Protein AF-A0AAD7NBD7-F1 (afdb_monomer_lite)

Foldseek 3Di:
DVQKAWDADPPPRAIKIKGKDFCVVCVCPVVVLVVCCDPPNVVPLLALAFHFPDKAQDPPDNRIIITIGHDWAQLDPPLCVDPVVVVLLVVSVVSNQVSCVVVVHHLVDPDSRFWIFDCCQVAVVAADRVHRVHHPVPPDDDDDDDDDPRPPRGSSTHGD

pLDDT: mean 76.45, std 19.21, range [30.12, 96.88]

Secondary structure (DSSP, 8-state):
-TTEEEEE-TTT--EEEEEEEETTT-TTHHHHHHHHTSTTGGG-TT--BPPP-EEEE-SS-TTEEEEEEE--EE--GGG--SHHHHHHHHHHHHHHHHHHHHTT-------GGGEEE-TTTT-TT-EETTEEEEEGGGGT-----------TT----EE-

Sequence (160 aa):
RDNIMNAVHISDGKNIMLKSISKWKHPFEVEMATFLCSPPLGDDPRNHFIPRLDVLQDPVDTDKEILVTPLLMDFDLPIVDTGGEGVACFHQIFEGIQFMHENFVAHRNCRRLNVVLDPSELYPYGTHPGNPSANLANDGLACSPGGSNPPSGTTLANFW

Radius of gyration: 16.56 Å; chains: 1; bounding box: 37×47×43 Å

Structure (mmCIF, N/CA/C/O backbone):
data_AF-A0AAD7NBD7-F1
#
_entry.id   AF-A0AAD7NBD7-F1
#
loop_
_atom_site.group_PDB
_atom_site.id
_atom_site.type_symbol
_atom_site.label_atom_id
_atom_site.label_alt_id
_atom_site.label_comp_id
_atom_site.label_asym_id
_atom_site.label_entity_id
_atom_site.label_seq_id
_atom_site.pdbx_PDB_ins_code
_atom_site.Cartn_x
_atom_site.Cartn_y
_atom_site.Cartn_z
_atom_site.occupancy
_atom_site.B_iso_or_equiv
_atom_site.auth_seq_id
_atom_site.auth_comp_id
_atom_site.auth_asym_id
_atom_site.auth_atom_id
_atom_site.pdbx_PDB_model_num
ATOM 1 N N . ARG A 1 1 ? 7.786 -10.162 10.956 1.00 58.44 1 ARG A N 1
ATOM 2 C CA . ARG A 1 1 ? 6.688 -9.314 10.430 1.00 58.44 1 ARG A CA 1
ATOM 3 C C . ARG A 1 1 ? 5.457 -9.722 11.210 1.00 58.44 1 ARG A C 1
ATOM 5 O O . ARG A 1 1 ? 4.611 -10.439 10.703 1.00 58.44 1 ARG A O 1
ATOM 12 N N . ASP A 1 2 ? 5.418 -9.349 12.483 1.00 65.56 2 ASP A N 1
ATOM 13 C CA . ASP A 1 2 ? 4.543 -10.029 13.453 1.00 65.56 2 ASP A CA 1
ATOM 14 C C . ASP A 1 2 ? 3.223 -9.261 13.628 1.00 65.56 2 ASP A C 1
ATOM 16 O O . ASP A 1 2 ? 2.414 -9.554 14.499 1.00 65.56 2 ASP A O 1
ATOM 20 N N . ASN A 1 3 ? 3.030 -8.245 12.787 1.00 84.31 3 ASN A N 1
ATOM 21 C CA . ASN A 1 3 ? 1.918 -7.312 12.767 1.00 84.31 3 ASN A CA 1
ATOM 22 C C . ASN A 1 3 ? 1.185 -7.315 11.416 1.00 84.31 3 ASN A C 1
ATOM 24 O O . ASN A 1 3 ? 0.470 -6.362 11.127 1.00 84.31 3 ASN A O 1
ATOM 28 N N . ILE A 1 4 ? 1.393 -8.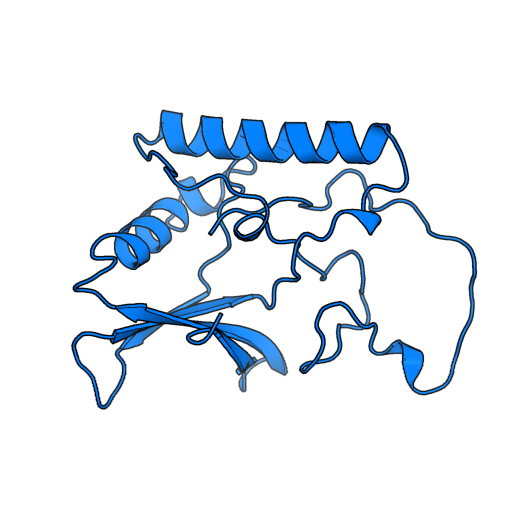336 10.579 1.00 86.31 4 ILE A N 1
ATOM 29 C CA . ILE A 1 4 ? 0.756 -8.469 9.264 1.00 86.31 4 ILE A CA 1
ATOM 30 C C . ILE A 1 4 ? -0.046 -9.770 9.228 1.00 86.31 4 ILE A C 1
ATOM 32 O O . ILE A 1 4 ? 0.443 -10.814 9.660 1.00 86.31 4 ILE A O 1
ATOM 36 N N . MET A 1 5 ? -1.270 -9.700 8.712 1.00 87.81 5 MET A N 1
ATOM 37 C CA . MET A 1 5 ? -2.180 -10.831 8.551 1.00 87.81 5 MET A CA 1
ATOM 38 C C . MET A 1 5 ? -2.888 -10.752 7.197 1.00 87.81 5 MET A C 1
ATOM 40 O O . MET A 1 5 ? -3.291 -9.674 6.770 1.00 87.81 5 MET A O 1
ATOM 44 N N . ASN A 1 6 ? -3.086 -11.897 6.545 1.00 87.00 6 ASN A N 1
ATOM 45 C CA . ASN A 1 6 ? -3.878 -11.985 5.318 1.00 87.00 6 ASN A CA 1
ATOM 46 C C . ASN A 1 6 ? -5.349 -12.242 5.663 1.00 87.00 6 ASN A C 1
ATOM 48 O O . ASN A 1 6 ? -5.649 -12.982 6.602 1.00 87.00 6 ASN A O 1
ATOM 52 N N . ALA A 1 7 ? -6.260 -11.654 4.896 1.00 89.19 7 ALA A N 1
ATOM 53 C CA . ALA A 1 7 ? -7.698 -11.833 5.058 1.00 89.19 7 ALA A CA 1
ATOM 54 C C . ALA A 1 7 ? -8.413 -11.824 3.699 1.00 89.19 7 ALA A C 1
ATOM 56 O O . ALA A 1 7 ? -7.818 -11.520 2.667 1.00 89.19 7 ALA A O 1
ATOM 57 N N . VAL A 1 8 ? -9.703 -12.156 3.708 1.00 88.94 8 VAL A N 1
ATOM 58 C CA . VAL A 1 8 ? -10.581 -12.067 2.536 1.00 88.94 8 VAL A CA 1
ATOM 59 C C . VAL A 1 8 ? -11.644 -11.018 2.817 1.00 88.94 8 VAL A C 1
ATOM 61 O O . VAL A 1 8 ? -12.329 -11.076 3.841 1.00 88.94 8 VAL A O 1
ATOM 64 N N . HIS A 1 9 ? -11.785 -10.056 1.914 1.00 88.94 9 HIS A N 1
ATOM 65 C CA . HIS A 1 9 ? -12.830 -9.053 1.999 1.00 88.94 9 HIS A CA 1
ATOM 66 C C . HIS A 1 9 ? -14.181 -9.684 1.642 1.00 88.94 9 HIS A C 1
ATOM 68 O O . HIS A 1 9 ? -14.382 -10.202 0.547 1.00 88.94 9 HIS A O 1
ATOM 74 N N . ILE A 1 10 ? -15.123 -9.673 2.587 1.00 89.88 10 ILE A N 1
ATOM 75 C CA . ILE A 1 10 ? -16.367 -10.455 2.485 1.00 89.88 10 ILE A CA 1
ATOM 76 C C . ILE A 1 10 ? -17.303 -10.007 1.357 1.00 89.88 10 ILE A C 1
ATOM 78 O O . ILE A 1 10 ? -18.126 -10.801 0.911 1.00 89.88 10 ILE A O 1
ATOM 82 N N . SER A 1 11 ? -17.224 -8.744 0.929 1.00 90.06 11 SER A N 1
ATOM 83 C CA . SER A 1 11 ? -18.186 -8.185 -0.026 1.00 90.06 11 SER A CA 1
ATOM 84 C C . SER A 1 11 ? -17.839 -8.503 -1.481 1.00 90.06 11 SER A C 1
ATOM 86 O O . SER A 1 11 ? -18.750 -8.700 -2.281 1.00 90.06 11 SER A O 1
ATOM 88 N N . ASP A 1 12 ? -16.549 -8.596 -1.817 1.00 88.38 12 ASP A N 1
ATOM 89 C CA . ASP A 1 12 ? -16.065 -8.874 -3.175 1.00 88.38 12 ASP A CA 1
ATOM 90 C C . ASP A 1 12 ? -15.184 -10.131 -3.280 1.00 88.38 12 ASP A C 1
ATOM 92 O O . ASP A 1 12 ? -14.777 -10.505 -4.378 1.00 88.38 12 ASP A O 1
ATOM 96 N N . GLY A 1 13 ? -14.906 -10.806 -2.161 1.00 85.06 13 GLY A N 1
ATOM 97 C CA . GLY A 1 13 ? -14.108 -12.029 -2.112 1.00 85.06 13 GLY A CA 1
ATOM 98 C C . GLY A 1 13 ? -12.617 -11.822 -2.388 1.00 85.06 13 GLY A C 1
ATOM 99 O O . GLY A 1 13 ? -11.904 -12.807 -2.572 1.00 85.06 13 GLY A O 1
ATOM 100 N N . LYS A 1 14 ? -12.124 -10.576 -2.437 1.00 84.19 14 LYS A N 1
ATOM 101 C CA . LYS A 1 14 ? -10.715 -10.299 -2.744 1.00 84.19 14 LYS A CA 1
ATOM 102 C C . LYS A 1 14 ? -9.811 -10.570 -1.547 1.00 84.19 14 LYS A C 1
ATOM 104 O O . LYS A 1 14 ? -10.152 -10.256 -0.406 1.00 84.19 14 LYS A O 1
ATOM 109 N N . ASN A 1 15 ? -8.620 -11.097 -1.822 1.00 85.75 15 ASN A N 1
ATOM 110 C CA . ASN A 1 15 ? -7.570 -11.203 -0.817 1.00 85.75 15 ASN A CA 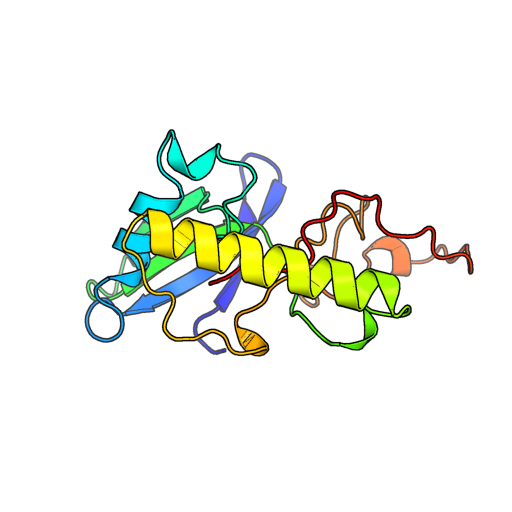1
ATOM 111 C C . ASN A 1 15 ? -7.033 -9.809 -0.470 1.00 85.75 15 ASN A C 1
ATOM 113 O O . ASN A 1 15 ? -6.696 -9.017 -1.352 1.00 85.75 15 ASN A O 1
ATOM 117 N N . ILE A 1 16 ? -6.918 -9.542 0.824 1.00 89.38 16 ILE A N 1
ATOM 118 C CA . ILE A 1 16 ? -6.420 -8.291 1.389 1.00 89.38 16 ILE A CA 1
ATOM 119 C C . ILE A 1 16 ? -5.364 -8.582 2.451 1.00 89.38 16 ILE A C 1
ATOM 121 O O . ILE A 1 16 ? -5.267 -9.690 2.988 1.00 89.38 16 ILE A O 1
ATOM 125 N N . MET A 1 17 ? -4.595 -7.557 2.780 1.00 89.06 17 MET A N 1
ATOM 126 C CA . MET A 1 17 ? -3.598 -7.586 3.835 1.00 89.06 17 MET A CA 1
ATOM 127 C C . MET A 1 17 ? -3.953 -6.566 4.917 1.00 89.06 17 MET A C 1
ATOM 129 O O . MET A 1 17 ? -4.262 -5.407 4.633 1.00 89.06 17 MET A O 1
ATOM 133 N N . LEU A 1 18 ? -3.892 -7.022 6.164 1.00 92.31 18 LEU A N 1
ATOM 134 C CA . LEU A 1 18 ? -4.144 -6.259 7.378 1.00 92.31 18 LEU A CA 1
ATOM 135 C C . LEU A 1 18 ? -2.813 -6.022 8.088 1.00 92.31 18 LEU A C 1
ATOM 137 O O . LEU A 1 18 ? -2.167 -6.976 8.528 1.00 92.31 18 LEU A O 1
ATOM 141 N N . LYS A 1 19 ? -2.406 -4.760 8.226 1.00 91.00 19 LYS A N 1
ATOM 142 C CA . LYS A 1 19 ? -1.198 -4.378 8.967 1.00 91.00 19 LYS A CA 1
ATOM 143 C C . LYS A 1 19 ? -1.575 -3.610 10.224 1.00 91.00 19 LYS A C 1
ATOM 145 O O . LYS A 1 19 ? -2.123 -2.518 10.142 1.00 91.00 19 LYS A O 1
ATOM 150 N N . SER A 1 20 ? -1.245 -4.163 11.385 1.00 94.06 20 SER A N 1
ATOM 151 C CA . SER A 1 20 ? -1.391 -3.481 12.670 1.00 94.06 20 SER A CA 1
ATOM 152 C C . SER A 1 20 ? -0.245 -2.485 12.880 1.00 94.06 20 SER A C 1
ATOM 154 O O . SER A 1 20 ? 0.934 -2.843 12.807 1.00 94.06 20 SER A O 1
ATOM 156 N N . ILE A 1 21 ? -0.592 -1.231 13.144 1.00 93.38 21 ILE A N 1
ATOM 157 C CA . ILE A 1 21 ? 0.306 -0.087 13.303 1.00 93.38 21 ILE A CA 1
ATOM 158 C C . ILE A 1 21 ? 0.104 0.477 14.707 1.00 93.38 21 ILE A C 1
ATOM 160 O O . ILE A 1 21 ? -1.021 0.748 15.109 1.00 93.38 21 ILE A O 1
ATOM 164 N N . SER A 1 22 ? 1.194 0.664 15.453 1.00 94.81 22 SER A N 1
ATOM 165 C CA . SER A 1 22 ? 1.170 1.365 16.745 1.00 94.81 22 SER A CA 1
ATOM 166 C C . SER A 1 22 ? 1.315 2.865 16.511 1.00 94.81 22 SER A C 1
ATOM 168 O O . SER A 1 22 ? 2.339 3.299 15.980 1.00 94.81 22 SER A O 1
ATOM 170 N N . LYS A 1 23 ? 0.331 3.651 16.950 1.00 94.00 23 LYS A N 1
ATOM 171 C CA . LYS A 1 23 ? 0.322 5.120 16.895 1.00 94.00 23 LYS A CA 1
ATOM 172 C C . LYS A 1 23 ? 1.483 5.709 17.679 1.00 94.00 23 LYS A C 1
ATOM 174 O O . LYS A 1 23 ? 2.106 6.661 17.230 1.00 94.00 23 LYS A O 1
ATOM 179 N N . TRP A 1 24 ? 1.833 5.123 18.821 1.00 94.38 24 TRP A N 1
ATOM 180 C CA . TRP A 1 24 ? 2.984 5.573 19.596 1.00 94.38 24 TRP A CA 1
ATOM 181 C C . TRP A 1 24 ? 4.314 5.400 18.849 1.00 94.38 24 TRP A C 1
ATOM 183 O O . TRP A 1 24 ? 5.155 6.299 18.853 1.00 94.38 24 TRP A O 1
ATOM 193 N N . LYS A 1 25 ? 4.532 4.243 18.208 1.00 91.88 25 LYS A N 1
ATOM 194 C CA . LYS A 1 25 ? 5.796 3.953 17.502 1.00 91.88 25 LYS A CA 1
ATOM 195 C C . LYS A 1 25 ? 5.864 4.587 16.112 1.00 91.88 25 LYS A C 1
ATOM 197 O O . LYS A 1 25 ? 6.947 4.981 15.680 1.00 91.88 25 LYS A O 1
ATOM 202 N N . HIS A 1 26 ? 4.729 4.663 15.425 1.00 90.12 26 HIS A N 1
ATOM 203 C CA . HIS A 1 26 ? 4.600 5.093 14.035 1.00 90.12 26 HIS A CA 1
ATOM 204 C C . HIS A 1 26 ? 3.470 6.129 13.880 1.00 90.12 26 HIS A C 1
ATOM 206 O O . HIS A 1 26 ? 2.516 5.898 13.137 1.00 90.12 26 HIS A O 1
ATOM 212 N N . PRO A 1 27 ? 3.572 7.294 14.549 1.00 91.00 27 PRO A N 1
ATOM 213 C CA . PRO A 1 27 ? 2.470 8.258 14.671 1.00 91.00 27 PRO A CA 1
ATOM 214 C C . PRO A 1 27 ? 1.975 8.842 13.348 1.00 91.00 27 PRO A C 1
ATOM 216 O O . PRO A 1 27 ? 0.854 9.329 13.286 1.00 91.00 27 PRO A O 1
ATOM 219 N N . PHE A 1 28 ? 2.794 8.789 12.297 1.00 90.56 28 PHE A N 1
ATOM 220 C CA . PHE A 1 28 ? 2.494 9.403 11.005 1.00 90.56 28 PHE A CA 1
ATOM 221 C C . PHE A 1 28 ? 2.207 8.384 9.898 1.00 90.56 28 PHE A C 1
ATOM 223 O O . PHE A 1 28 ? 1.934 8.785 8.777 1.00 90.56 28 PHE A O 1
ATOM 230 N N . GLU A 1 29 ? 2.290 7.075 10.157 1.00 89.25 29 GLU A N 1
ATOM 231 C CA . GLU A 1 29 ? 2.205 6.070 9.083 1.00 89.25 29 GLU A CA 1
ATOM 232 C C . GLU A 1 29 ? 0.807 6.030 8.447 1.00 89.25 29 GLU A C 1
ATOM 234 O O . GLU A 1 29 ? 0.675 6.113 7.227 1.00 89.25 29 GLU A O 1
ATOM 239 N N . VAL A 1 30 ? -0.246 6.013 9.270 1.00 91.56 30 VAL A N 1
ATOM 240 C CA . VAL A 1 30 ? -1.640 6.068 8.797 1.00 91.56 30 VAL A CA 1
ATOM 241 C C . VAL A 1 30 ? -1.963 7.420 8.157 1.00 91.56 30 VAL A C 1
ATOM 243 O O . VAL A 1 30 ? -2.627 7.466 7.121 1.00 91.56 30 VAL A O 1
ATOM 246 N N . GLU A 1 31 ? -1.476 8.524 8.727 1.00 92.44 31 GLU A N 1
ATOM 247 C CA . GLU A 1 31 ? -1.661 9.868 8.164 1.00 92.44 31 GLU A CA 1
ATOM 248 C C . GLU A 1 31 ? -0.992 9.999 6.788 1.00 92.44 31 GLU A C 1
ATOM 250 O O . GLU A 1 31 ? -1.599 10.507 5.848 1.00 92.44 31 GLU A O 1
ATOM 255 N N . MET A 1 32 ? 0.221 9.467 6.628 1.00 91.19 32 MET A N 1
ATOM 256 C CA . MET A 1 32 ? 0.941 9.497 5.355 1.00 91.19 32 MET A CA 1
ATOM 257 C C . MET A 1 32 ? 0.292 8.611 4.304 1.00 91.19 32 MET A C 1
ATOM 259 O O . MET A 1 32 ? 0.077 9.074 3.185 1.00 91.19 32 MET A O 1
ATOM 263 N N . ALA A 1 33 ? -0.115 7.393 4.672 1.00 91.38 33 ALA A N 1
ATOM 264 C CA . ALA A 1 33 ? -0.902 6.546 3.784 1.00 91.38 33 ALA A CA 1
ATOM 265 C C . ALA A 1 33 ? -2.210 7.237 3.370 1.00 91.38 33 ALA A C 1
ATOM 267 O O . ALA A 1 33 ? -2.640 7.141 2.222 1.00 91.38 33 ALA A O 1
ATOM 268 N N . THR A 1 34 ? -2.825 7.989 4.288 1.00 93.12 34 THR A N 1
ATOM 269 C CA . THR A 1 34 ? -4.024 8.778 4.000 1.00 93.12 34 THR A CA 1
ATOM 270 C C . THR A 1 34 ? -3.777 9.872 2.986 1.00 93.12 34 THR A C 1
ATOM 272 O O . THR A 1 34 ? -4.545 9.999 2.034 1.00 93.12 34 THR A O 1
ATOM 275 N N . PHE A 1 35 ? -2.720 10.643 3.199 1.00 94.50 35 PHE A N 1
ATOM 276 C CA . PHE A 1 35 ? -2.351 11.758 2.350 1.00 94.50 35 PHE A CA 1
ATOM 277 C C . PHE A 1 35 ? -1.981 11.290 0.938 1.00 94.50 35 PHE A C 1
ATOM 279 O O . PHE A 1 35 ? -2.583 11.745 -0.033 1.00 94.50 35 PHE A O 1
ATOM 286 N N . LEU A 1 36 ? -1.063 10.325 0.824 1.00 93.31 36 LEU A N 1
ATOM 287 C CA . LEU A 1 36 ? -0.572 9.832 -0.466 1.00 93.31 36 LEU A CA 1
ATOM 288 C C . LEU A 1 36 ? -1.649 9.091 -1.268 1.00 93.31 36 LEU A C 1
ATOM 290 O O . LEU A 1 36 ? -1.603 9.122 -2.490 1.00 93.31 36 LEU A O 1
ATOM 294 N N . CYS A 1 37 ? -2.639 8.474 -0.616 1.00 92.81 37 CYS A N 1
ATOM 295 C CA . CYS A 1 37 ? -3.756 7.813 -1.304 1.00 92.81 37 CYS A CA 1
ATOM 296 C C . CYS A 1 37 ? -4.968 8.731 -1.548 1.00 92.81 37 CYS A C 1
ATOM 298 O O . CYS A 1 37 ? -5.991 8.266 -2.047 1.00 92.81 37 CYS A O 1
ATOM 300 N N . SER A 1 38 ? -4.92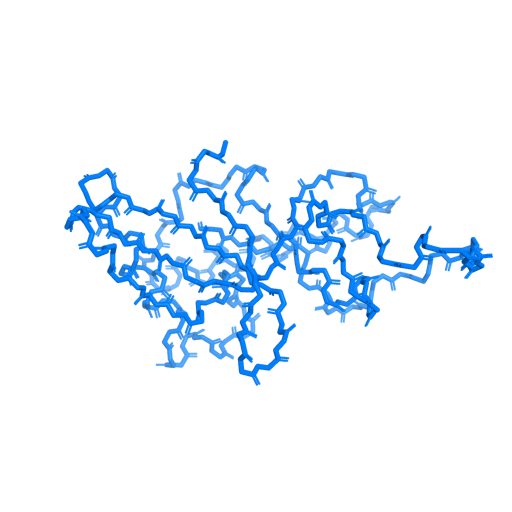2 10.005 -1.146 1.00 93.94 38 SER A N 1
ATOM 301 C CA . SER A 1 38 ? -6.042 10.931 -1.353 1.00 93.94 38 SER A CA 1
ATOM 302 C C . SER A 1 38 ? -6.004 11.548 -2.756 1.00 93.94 38 SER A C 1
ATOM 304 O O . SER A 1 38 ? -4.916 11.844 -3.248 1.00 93.94 38 SER A O 1
ATOM 306 N N . PRO A 1 39 ? -7.148 11.781 -3.425 1.00 92.81 39 PRO A N 1
ATOM 307 C CA . PRO A 1 39 ? -7.149 12.519 -4.683 1.00 92.81 39 PRO A CA 1
ATOM 308 C C . PRO A 1 39 ? -6.611 13.949 -4.497 1.00 92.81 39 PRO A C 1
ATOM 310 O O . PRO A 1 39 ? -6.954 14.601 -3.506 1.00 92.81 39 PRO A O 1
ATOM 313 N N . PRO A 1 40 ? -5.814 14.480 -5.443 1.00 94.50 40 PRO A N 1
ATOM 314 C CA . PRO A 1 40 ? -5.411 13.862 -6.714 1.00 94.50 40 PRO A CA 1
ATOM 315 C C . PRO A 1 40 ? -4.163 12.959 -6.631 1.00 94.50 40 PRO A C 1
ATOM 317 O O . PRO A 1 40 ? -3.796 12.359 -7.633 1.00 94.50 40 PRO A O 1
ATOM 320 N N . LEU A 1 41 ? -3.494 12.870 -5.476 1.00 94.12 41 LEU A N 1
ATOM 321 C CA . LEU A 1 41 ? -2.217 12.162 -5.309 1.00 94.12 41 LEU A CA 1
ATOM 322 C C . LEU A 1 41 ? -2.354 10.656 -5.559 1.00 94.12 41 LEU A C 1
ATOM 324 O O . LEU A 1 41 ? -1.493 10.056 -6.196 1.00 94.12 41 LEU A O 1
ATOM 328 N N . GLY A 1 42 ? -3.446 10.056 -5.082 1.00 90.44 42 GLY A N 1
ATOM 329 C CA . GLY A 1 42 ? -3.737 8.633 -5.275 1.00 90.44 42 GLY A CA 1
ATOM 330 C C . GLY A 1 42 ? -3.941 8.231 -6.740 1.00 90.44 42 GLY A C 1
ATOM 331 O O . GLY A 1 42 ? -3.753 7.066 -7.070 1.00 90.44 42 GLY A O 1
ATOM 332 N N . ASP A 1 43 ? -4.283 9.188 -7.606 1.00 91.50 43 ASP A N 1
ATOM 333 C CA . ASP A 1 43 ? -4.524 8.961 -9.035 1.00 91.50 43 ASP A CA 1
ATOM 334 C C . ASP A 1 43 ? -3.292 9.298 -9.905 1.00 91.50 43 ASP A C 1
ATOM 336 O O . ASP A 1 43 ? -3.326 9.107 -11.123 1.00 91.50 43 ASP A O 1
ATOM 340 N N . ASP A 1 44 ? -2.205 9.823 -9.319 1.00 92.88 44 ASP A N 1
ATOM 341 C CA . ASP A 1 44 ? -0.969 10.124 -10.052 1.00 92.88 44 ASP A CA 1
ATOM 342 C C . ASP A 1 44 ? -0.233 8.810 -10.375 1.00 92.88 44 ASP A C 1
ATOM 344 O O . ASP A 1 44 ? 0.147 8.087 -9.454 1.00 92.88 44 ASP A O 1
ATOM 348 N N . PRO A 1 45 ? 0.029 8.480 -11.653 1.00 90.56 45 PRO A N 1
ATOM 349 C CA . PRO A 1 45 ? 0.692 7.228 -12.024 1.00 90.56 45 PRO A CA 1
ATOM 350 C C . PRO A 1 45 ? 2.136 7.111 -11.510 1.00 90.56 45 PRO A C 1
ATOM 352 O O . PRO A 1 45 ? 2.693 6.018 -11.519 1.00 90.56 45 PRO A O 1
ATOM 355 N N . ARG A 1 46 ? 2.749 8.215 -11.059 1.00 91.25 46 ARG A N 1
ATOM 356 C CA . ARG A 1 46 ? 4.080 8.225 -10.426 1.00 91.25 46 ARG A CA 1
ATOM 357 C C . ARG A 1 46 ? 4.024 7.827 -8.949 1.00 91.25 46 ARG A C 1
ATOM 359 O O . ARG A 1 46 ? 5.064 7.673 -8.305 1.00 91.25 46 ARG A O 1
ATOM 366 N N . ASN A 1 47 ? 2.822 7.702 -8.389 1.00 90.88 47 ASN A N 1
ATOM 367 C CA . ASN A 1 47 ? 2.607 7.309 -7.011 1.00 90.88 47 ASN A CA 1
ATOM 368 C C . ASN A 1 47 ? 2.715 5.790 -6.850 1.00 90.88 47 ASN A C 1
ATOM 370 O O . ASN A 1 47 ? 1.725 5.066 -6.876 1.00 90.88 47 ASN A O 1
ATOM 374 N N . HIS A 1 48 ? 3.937 5.319 -6.616 1.00 88.44 48 HIS A N 1
ATOM 375 C CA . HIS A 1 48 ? 4.218 3.921 -6.262 1.00 88.44 48 HIS A CA 1
ATOM 376 C C . HIS A 1 48 ? 4.091 3.663 -4.749 1.00 88.44 48 HIS A C 1
ATOM 378 O O . HIS A 1 48 ? 4.798 2.831 -4.177 1.00 88.44 48 HIS A O 1
ATOM 384 N N . PHE A 1 49 ? 3.249 4.428 -4.048 1.00 88.38 49 PHE A N 1
ATOM 385 C CA . PHE A 1 49 ? 2.856 4.109 -2.679 1.00 88.38 49 PHE A CA 1
ATOM 386 C C . PHE A 1 49 ? 1.743 3.061 -2.712 1.00 88.38 49 PHE A C 1
ATOM 388 O O . PHE A 1 49 ? 0.860 3.103 -3.569 1.00 88.38 49 PHE A O 1
ATOM 395 N N . ILE A 1 50 ? 1.768 2.109 -1.781 1.00 86.38 50 ILE A N 1
ATOM 396 C CA . ILE A 1 50 ? 0.749 1.057 -1.763 1.00 86.38 50 ILE A CA 1
ATOM 397 C C . ILE A 1 50 ? -0.671 1.639 -1.634 1.00 86.38 50 ILE A C 1
ATOM 399 O O . ILE A 1 50 ? -0.908 2.527 -0.809 1.00 86.38 50 ILE A O 1
ATOM 403 N N . PRO A 1 51 ? -1.659 1.109 -2.374 1.00 87.19 51 PRO A N 1
ATOM 404 C CA . PRO A 1 51 ? -3.033 1.545 -2.210 1.00 87.19 51 PRO A CA 1
ATOM 405 C C . PRO A 1 51 ? -3.541 1.233 -0.804 1.00 87.19 51 PRO A C 1
ATOM 407 O O . PRO A 1 51 ? -3.465 0.099 -0.321 1.00 87.19 51 PRO A O 1
ATOM 410 N N . ARG A 1 52 ? -4.132 2.235 -0.164 1.00 91.88 52 ARG A N 1
ATOM 411 C CA . ARG A 1 52 ? -4.901 2.055 1.062 1.00 91.88 52 ARG A CA 1
ATOM 412 C C . ARG A 1 52 ? -6.374 1.863 0.719 1.00 91.88 52 ARG A C 1
ATOM 414 O O . ARG A 1 52 ? -6.995 2.763 0.159 1.00 91.88 52 ARG A O 1
ATOM 421 N N . LEU A 1 53 ? -6.932 0.731 1.141 1.00 92.19 53 LEU A N 1
ATOM 422 C CA . LEU A 1 53 ? -8.353 0.415 0.986 1.00 92.19 53 LEU A CA 1
ATOM 423 C C . LEU A 1 53 ? -9.186 0.953 2.152 1.00 92.19 53 LEU A C 1
ATOM 425 O O . LEU A 1 53 ? -10.249 1.518 1.926 1.00 92.19 53 LEU A O 1
ATOM 429 N N . ASP A 1 54 ? -8.701 0.787 3.386 1.00 93.62 54 ASP A N 1
ATOM 430 C CA . ASP A 1 54 ? -9.401 1.227 4.598 1.00 93.62 54 ASP A CA 1
ATOM 431 C C . ASP A 1 54 ? -8.435 1.376 5.789 1.00 93.62 54 ASP A C 1
ATOM 433 O O . ASP A 1 54 ? -7.289 0.912 5.746 1.00 93.62 54 ASP A O 1
ATOM 437 N N . VAL A 1 55 ? -8.897 2.017 6.863 1.00 95.38 55 VAL A N 1
ATOM 438 C CA . VAL A 1 55 ? -8.220 2.102 8.163 1.00 95.38 55 VAL A CA 1
ATOM 439 C C . VAL A 1 55 ? -9.223 1.759 9.252 1.00 95.38 55 VAL A C 1
ATOM 441 O O . VAL A 1 55 ? -10.201 2.472 9.464 1.00 95.38 55 VAL A O 1
ATOM 444 N N . LEU A 1 56 ? -8.947 0.686 9.985 1.00 95.62 56 LEU A N 1
ATOM 445 C CA . LEU A 1 56 ? -9.793 0.225 11.078 1.00 95.62 56 LEU A CA 1
ATOM 446 C C . LEU A 1 56 ? -9.121 0.527 12.416 1.00 95.62 56 LEU A C 1
ATOM 448 O O . LEU A 1 56 ? -7.935 0.266 12.602 1.00 95.62 56 LEU A O 1
ATOM 452 N N . GLN A 1 57 ? -9.883 1.031 13.379 1.00 96.88 57 GLN A N 1
ATOM 453 C CA . GLN A 1 57 ? -9.414 1.138 14.757 1.00 96.88 57 GLN A CA 1
ATOM 454 C C . GLN A 1 57 ? -9.450 -0.248 15.415 1.00 96.88 57 GLN A C 1
ATOM 456 O O . GLN A 1 57 ? -10.472 -0.933 15.335 1.00 96.88 57 GLN A O 1
ATOM 461 N N . ASP A 1 58 ? -8.368 -0.664 16.084 1.00 94.75 58 ASP A N 1
ATOM 462 C CA . ASP A 1 58 ? -8.391 -1.903 16.869 1.00 94.75 58 ASP A CA 1
ATOM 463 C C . ASP A 1 58 ? -9.442 -1.770 17.997 1.00 94.75 58 ASP A C 1
ATOM 465 O O . ASP A 1 58 ? -9.445 -0.758 18.711 1.00 94.75 58 ASP A O 1
ATOM 469 N N . PRO A 1 59 ? -10.367 -2.742 18.141 1.00 94.88 59 PRO A N 1
ATOM 470 C CA . PRO A 1 59 ? -11.482 -2.645 19.083 1.00 94.88 59 PRO A CA 1
ATOM 471 C C . PRO A 1 59 ? -11.069 -2.826 20.551 1.00 94.88 59 PRO A C 1
ATOM 473 O O . PRO A 1 59 ? -11.877 -2.559 21.440 1.00 94.88 59 PRO A O 1
ATOM 476 N N . VAL A 1 60 ? -9.850 -3.306 20.815 1.00 96.00 60 VAL A N 1
ATOM 477 C CA . VAL A 1 60 ? -9.324 -3.582 22.159 1.00 96.00 60 VAL A CA 1
ATOM 478 C C . VAL A 1 60 ? -8.192 -2.617 22.521 1.00 96.00 60 VAL A C 1
ATOM 480 O O . VAL A 1 60 ? -8.123 -2.167 23.664 1.00 96.00 60 VAL A O 1
ATOM 483 N N . ASP A 1 61 ? -7.316 -2.286 21.571 1.00 95.81 61 ASP A N 1
ATOM 484 C CA . ASP A 1 61 ? -6.120 -1.468 21.794 1.00 95.81 61 ASP A CA 1
ATOM 485 C C . ASP A 1 61 ? -6.200 -0.121 21.056 1.00 95.81 61 ASP A C 1
ATOM 487 O O . ASP A 1 61 ? -5.980 -0.026 19.851 1.00 95.81 61 ASP A O 1
ATOM 491 N N . THR A 1 62 ? -6.462 0.965 21.785 1.00 95.50 62 THR A N 1
ATOM 492 C CA . THR A 1 62 ? -6.596 2.307 21.191 1.00 95.50 62 THR A CA 1
ATOM 493 C C . THR A 1 62 ? -5.302 2.859 20.583 1.00 95.50 62 THR A C 1
ATOM 495 O O . THR A 1 62 ? -5.364 3.790 19.773 1.00 95.50 62 THR A O 1
ATOM 498 N N . ASP A 1 63 ? -4.137 2.311 20.962 1.00 95.88 63 ASP A N 1
ATOM 499 C CA . ASP A 1 63 ? -2.847 2.660 20.349 1.00 95.88 63 ASP A CA 1
ATOM 500 C C . ASP A 1 63 ? -2.679 2.016 18.969 1.00 95.88 63 ASP A C 1
ATOM 502 O O . ASP A 1 63 ? -1.775 2.397 18.232 1.00 95.88 63 ASP A O 1
ATOM 506 N N . LYS A 1 64 ? -3.530 1.058 18.586 1.00 95.94 64 LYS A N 1
ATOM 507 C CA . LYS A 1 64 ? -3.385 0.340 17.321 1.00 95.94 64 LYS A CA 1
ATOM 508 C C . LYS A 1 64 ? -4.427 0.725 16.291 1.00 95.94 64 LYS A C 1
ATOM 510 O O . LYS A 1 64 ? -5.622 0.771 16.565 1.00 95.94 64 LYS A O 1
ATOM 515 N N . GLU A 1 65 ? -3.956 0.929 15.075 1.00 96.56 65 GLU A N 1
ATOM 516 C CA . GLU A 1 65 ? -4.773 1.001 13.867 1.00 96.56 65 GLU A CA 1
ATOM 517 C C . GLU A 1 65 ? -4.401 -0.144 12.935 1.00 96.56 65 GLU A C 1
ATOM 519 O O . GLU A 1 65 ? -3.271 -0.630 12.936 1.00 96.56 65 GLU A O 1
ATOM 524 N N . ILE A 1 66 ? -5.366 -0.604 12.154 1.00 95.50 66 ILE A N 1
ATOM 525 C CA . ILE A 1 66 ? -5.205 -1.672 11.180 1.00 95.50 66 ILE A CA 1
ATOM 526 C C . ILE A 1 66 ? -5.359 -1.039 9.805 1.00 95.50 66 ILE A C 1
ATOM 528 O O . ILE A 1 66 ? -6.455 -0.649 9.404 1.00 95.50 66 ILE A O 1
ATOM 532 N N . LEU A 1 67 ? -4.246 -0.937 9.089 1.00 93.88 67 LEU A N 1
ATOM 533 C CA . LEU A 1 67 ? -4.222 -0.482 7.709 1.00 93.88 67 LEU A CA 1
ATOM 534 C C . LEU A 1 67 ? -4.608 -1.647 6.796 1.00 93.88 67 LEU A C 1
ATOM 536 O O . LEU A 1 67 ? -3.976 -2.708 6.836 1.00 93.88 67 LEU A O 1
ATOM 540 N N . VAL A 1 68 ? -5.652 -1.447 5.993 1.00 93.62 68 VAL A N 1
ATOM 541 C CA . VAL A 1 68 ? -6.159 -2.432 5.036 1.00 93.62 68 VAL A CA 1
ATOM 542 C C . VAL A 1 68 ? -5.645 -2.081 3.648 1.00 93.62 68 VAL A C 1
ATOM 544 O O . VAL A 1 68 ? -5.844 -0.972 3.153 1.00 93.62 68 VAL A O 1
ATOM 547 N N . THR A 1 69 ? -4.983 -3.040 3.014 1.00 90.25 69 THR A N 1
ATOM 548 C CA . THR A 1 69 ? -4.316 -2.882 1.713 1.00 90.25 69 THR A CA 1
ATOM 549 C C . THR A 1 69 ? -4.630 -4.088 0.823 1.00 90.25 69 THR A C 1
ATOM 551 O O . THR A 1 69 ? -5.076 -5.120 1.344 1.00 90.25 69 THR A O 1
ATOM 554 N N . PRO A 1 70 ? -4.426 -4.008 -0.504 1.00 87.81 70 PRO A N 1
ATOM 555 C CA . PRO A 1 70 ? -4.435 -5.194 -1.356 1.00 87.81 70 PRO A CA 1
ATOM 556 C C . PRO A 1 70 ? -3.452 -6.256 -0.842 1.00 87.81 70 PRO A C 1
ATOM 558 O O . PRO A 1 70 ? -2.506 -5.940 -0.120 1.00 87.81 70 PRO A O 1
ATOM 561 N N . LEU A 1 71 ? -3.656 -7.526 -1.195 1.00 83.31 71 LEU A N 1
ATOM 562 C CA . LEU A 1 71 ? -2.661 -8.553 -0.891 1.00 83.31 71 LEU A CA 1
ATOM 563 C C . LEU A 1 71 ? -1.404 -8.310 -1.738 1.00 83.31 71 LEU A C 1
ATOM 565 O O . LEU A 1 71 ? -1.445 -8.446 -2.957 1.00 83.31 71 LEU A O 1
ATOM 569 N N . LEU A 1 72 ? -0.290 -7.984 -1.086 1.00 77.44 72 LEU A N 1
ATOM 570 C CA . LEU A 1 72 ? 0.987 -7.714 -1.745 1.00 77.44 72 LEU A CA 1
ATOM 571 C C . LEU A 1 72 ? 1.975 -8.847 -1.471 1.00 77.44 72 LEU A C 1
ATOM 573 O O . LEU A 1 72 ? 1.951 -9.473 -0.408 1.00 77.44 72 LEU A O 1
ATOM 577 N N . MET A 1 73 ? 2.850 -9.108 -2.437 1.00 73.25 73 MET A N 1
ATOM 578 C CA . MET A 1 73 ? 3.927 -10.080 -2.304 1.00 73.25 73 MET A CA 1
ATOM 579 C C . MET A 1 73 ? 5.211 -9.413 -1.837 1.00 73.25 73 MET A C 1
ATOM 581 O O . MET A 1 73 ? 5.487 -8.248 -2.133 1.00 73.25 73 MET A O 1
ATOM 585 N N . ASP A 1 74 ? 6.030 -10.195 -1.145 1.00 70.81 74 ASP A N 1
ATOM 586 C CA . ASP A 1 74 ? 7.392 -9.793 -0.849 1.00 70.81 74 ASP A CA 1
ATOM 587 C C . ASP A 1 74 ? 8.191 -9.603 -2.131 1.00 70.81 74 ASP A C 1
ATOM 589 O O . ASP A 1 74 ? 8.194 -10.461 -3.016 1.00 70.81 74 ASP A O 1
ATOM 593 N N . PHE A 1 75 ? 8.919 -8.488 -2.199 1.00 66.31 75 PHE A N 1
ATOM 594 C CA . PHE A 1 75 ? 9.928 -8.292 -3.224 1.00 66.31 75 PHE A CA 1
ATOM 595 C C . PHE A 1 75 ? 11.159 -9.148 -2.898 1.00 66.31 75 PHE A C 1
ATOM 597 O O . PHE A 1 75 ? 12.127 -8.714 -2.253 1.00 66.31 75 PHE A O 1
ATOM 604 N N . ASP A 1 76 ? 11.109 -10.403 -3.330 1.00 62.06 76 ASP A N 1
ATOM 605 C CA . ASP A 1 76 ? 12.294 -11.233 -3.427 1.00 62.06 76 ASP A CA 1
ATOM 606 C C . ASP A 1 76 ? 12.922 -11.091 -4.815 1.00 62.06 76 ASP A C 1
ATOM 608 O O . ASP A 1 76 ? 12.263 -10.981 -5.847 1.00 62.06 76 ASP A O 1
ATOM 612 N N . LEU A 1 77 ? 14.253 -11.116 -4.825 1.00 50.06 77 LEU A N 1
ATOM 613 C CA . LEU A 1 77 ? 15.071 -10.864 -6.006 1.00 50.06 77 LEU A CA 1
ATOM 614 C C . LEU A 1 77 ? 15.004 -11.912 -7.143 1.00 50.06 77 LEU A C 1
ATOM 616 O O . LEU A 1 77 ? 15.548 -11.580 -8.192 1.00 50.06 77 LEU A O 1
ATOM 620 N N . PRO A 1 78 ? 14.379 -13.114 -7.061 1.00 51.12 78 PRO A N 1
ATOM 621 C CA . PRO A 1 78 ? 14.331 -13.988 -8.233 1.00 51.12 78 PRO A CA 1
ATOM 622 C C . PRO A 1 78 ? 13.277 -13.570 -9.279 1.00 51.12 78 PRO A C 1
ATOM 624 O O . PRO A 1 78 ? 13.093 -14.299 -10.243 1.00 51.12 78 PRO A O 1
ATOM 627 N N . ILE A 1 79 ? 12.590 -12.427 -9.114 1.00 54.69 79 ILE A N 1
ATOM 628 C CA . ILE A 1 79 ? 11.591 -11.916 -10.080 1.00 54.69 79 ILE A CA 1
ATOM 629 C C . ILE A 1 79 ? 12.237 -11.055 -11.186 1.00 54.69 79 ILE A C 1
ATOM 631 O O . ILE A 1 79 ? 11.633 -10.837 -12.229 1.00 54.69 79 ILE A O 1
ATOM 635 N N . VAL A 1 80 ? 13.478 -10.592 -10.995 1.00 57.38 80 VAL A N 1
ATOM 636 C CA . VAL A 1 80 ? 14.259 -9.907 -12.040 1.00 57.38 80 VAL A CA 1
ATOM 637 C C . VAL A 1 80 ? 15.131 -10.927 -12.777 1.00 57.38 80 VAL A C 1
ATOM 639 O O . VAL A 1 80 ? 16.325 -11.053 -12.512 1.00 57.38 80 VAL A O 1
ATOM 642 N N . ASP A 1 81 ? 14.522 -11.697 -13.676 1.00 62.94 81 ASP A N 1
ATOM 643 C CA . ASP A 1 81 ? 15.216 -12.731 -14.461 1.00 62.94 81 ASP A CA 1
ATOM 644 C C . ASP A 1 81 ? 16.132 -12.095 -15.530 1.00 62.94 81 ASP A C 1
ATOM 646 O O . ASP A 1 81 ? 17.131 -12.666 -15.974 1.00 62.94 81 ASP A O 1
ATOM 650 N N . THR A 1 82 ? 15.843 -10.842 -15.900 1.00 71.06 82 THR A N 1
ATOM 651 C CA . THR A 1 82 ? 16.587 -10.062 -16.888 1.00 71.06 82 THR A CA 1
ATOM 652 C C . THR A 1 82 ? 17.107 -8.729 -16.341 1.00 71.06 82 THR A C 1
ATOM 654 O O . THR A 1 82 ? 16.522 -8.080 -15.472 1.00 71.06 82 THR A O 1
ATOM 657 N N . GLY A 1 83 ? 18.203 -8.238 -16.933 1.00 76.00 83 GLY A N 1
ATOM 658 C CA . GLY A 1 83 ? 18.712 -6.893 -16.635 1.00 76.00 83 GLY A CA 1
ATOM 659 C C . GLY A 1 83 ? 17.710 -5.776 -16.962 1.00 76.00 83 GLY A C 1
ATOM 660 O O . GLY A 1 83 ? 17.725 -4.737 -16.307 1.00 76.00 83 GLY A O 1
ATOM 661 N N . GLY A 1 84 ? 16.816 -5.994 -17.936 1.00 77.50 84 GLY A N 1
ATOM 662 C CA . GLY A 1 84 ? 15.759 -5.045 -18.293 1.00 77.50 84 GLY A CA 1
ATOM 663 C C . GLY A 1 84 ? 14.720 -4.875 -17.184 1.00 77.50 84 GLY A C 1
ATOM 664 O O . GLY A 1 84 ? 14.372 -3.746 -16.846 1.00 77.50 84 GLY A O 1
ATOM 665 N N . GLU A 1 85 ? 14.292 -5.974 -16.560 1.00 73.69 85 GLU A N 1
ATOM 666 C CA . GLU A 1 85 ? 13.377 -5.947 -15.409 1.00 73.69 85 GLU A CA 1
ATOM 667 C C . GLU A 1 85 ? 14.021 -5.274 -14.196 1.00 73.69 85 GLU A C 1
ATOM 669 O O . GLU A 1 85 ? 13.373 -4.490 -13.505 1.00 73.69 85 GLU A O 1
ATOM 674 N N . GLY A 1 86 ?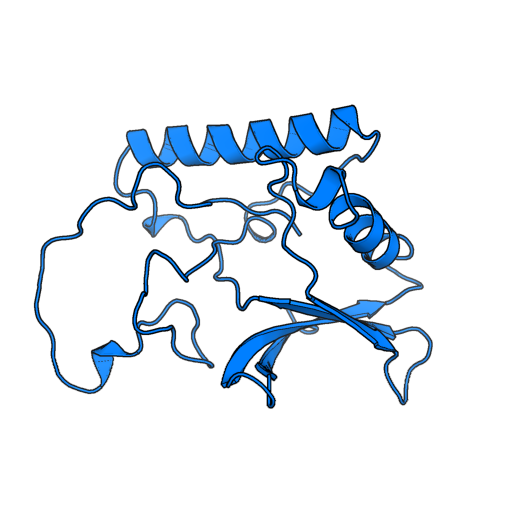 15.321 -5.500 -13.981 1.00 76.31 86 GLY A N 1
ATOM 675 C CA . GLY A 1 86 ? 16.085 -4.784 -12.960 1.00 76.31 86 GLY A CA 1
ATOM 676 C C . GLY A 1 86 ? 16.050 -3.267 -13.168 1.00 76.31 86 GLY A C 1
ATOM 677 O O . GLY A 1 86 ? 15.737 -2.523 -12.241 1.00 76.31 86 GLY A O 1
ATOM 678 N N . VAL A 1 87 ? 16.317 -2.798 -14.392 1.00 82.81 87 VAL A N 1
ATOM 679 C CA . VAL A 1 87 ? 16.259 -1.364 -14.730 1.00 82.81 87 VAL A CA 1
ATOM 680 C C . VAL A 1 87 ? 14.844 -0.803 -14.565 1.00 82.81 87 VAL A C 1
ATOM 682 O O . VAL A 1 87 ? 14.694 0.279 -13.999 1.00 82.81 87 VAL A O 1
ATOM 685 N N . ALA A 1 88 ? 13.812 -1.529 -15.003 1.00 81.06 88 ALA A N 1
ATOM 686 C CA . ALA A 1 88 ? 12.418 -1.118 -14.838 1.00 81.06 88 ALA A CA 1
ATOM 687 C C . ALA A 1 88 ? 12.016 -1.010 -13.356 1.00 81.06 88 ALA A C 1
ATOM 689 O O . ALA A 1 88 ? 11.380 -0.035 -12.962 1.00 81.06 88 ALA A O 1
ATOM 690 N N . CYS A 1 89 ? 12.452 -1.953 -12.518 1.00 78.25 89 CYS A N 1
ATOM 691 C CA . CYS A 1 89 ? 12.238 -1.909 -11.073 1.00 78.25 89 CYS A CA 1
ATOM 692 C C . CYS A 1 89 ? 12.900 -0.676 -10.434 1.00 78.25 89 CYS A C 1
ATOM 694 O O . CYS A 1 89 ? 12.244 0.076 -9.713 1.00 78.25 89 CYS A O 1
ATOM 696 N N . PHE A 1 90 ? 14.173 -0.400 -10.748 1.00 83.62 90 PHE A N 1
ATOM 697 C CA . PHE A 1 90 ? 14.846 0.803 -10.242 1.00 83.62 90 PHE A CA 1
ATOM 698 C C . PHE A 1 90 ? 14.185 2.096 -10.719 1.00 83.62 90 PHE A C 1
ATOM 700 O O . PHE A 1 90 ? 14.121 3.053 -9.951 1.00 83.62 90 PHE A O 1
ATOM 707 N N . HIS A 1 91 ? 13.673 2.126 -11.952 1.00 86.56 91 HIS A N 1
ATOM 708 C CA . HIS A 1 91 ? 12.912 3.267 -12.451 1.00 86.56 91 HIS A CA 1
ATOM 709 C C . HIS A 1 91 ? 11.702 3.540 -11.551 1.00 86.56 91 HIS A C 1
ATOM 711 O O . HIS A 1 91 ? 11.598 4.642 -11.022 1.00 86.56 91 HIS A O 1
ATOM 717 N N . GLN A 1 92 ? 10.850 2.541 -11.304 1.00 85.38 92 GLN A N 1
ATOM 718 C CA . GLN A 1 92 ? 9.656 2.701 -10.461 1.00 85.38 92 GLN A CA 1
ATOM 719 C C . GLN A 1 92 ? 10.009 3.124 -9.026 1.00 85.38 92 GLN A C 1
ATOM 721 O O . GLN A 1 92 ? 9.407 4.046 -8.479 1.00 85.38 92 GLN A O 1
ATOM 726 N N . ILE A 1 93 ? 11.060 2.531 -8.443 1.00 85.38 93 ILE A N 1
ATOM 727 C CA . ILE A 1 93 ? 11.594 2.922 -7.126 1.00 85.38 93 ILE A CA 1
ATOM 728 C C . ILE A 1 93 ? 11.951 4.413 -7.103 1.00 85.38 93 ILE A C 1
ATOM 730 O O . ILE A 1 93 ? 11.565 5.131 -6.178 1.00 85.38 93 ILE A O 1
ATOM 734 N N . PHE A 1 94 ? 12.711 4.892 -8.090 1.00 90.31 94 PHE A N 1
ATOM 735 C CA . PHE A 1 94 ? 13.145 6.288 -8.123 1.00 90.31 94 PHE A CA 1
ATOM 736 C C . PHE A 1 94 ? 12.008 7.250 -8.450 1.00 90.31 94 PHE A C 1
ATOM 738 O O . PHE A 1 94 ? 11.951 8.319 -7.846 1.00 90.31 94 PHE A O 1
ATOM 745 N N . GLU A 1 95 ? 11.091 6.865 -9.334 1.00 93.44 95 GLU A N 1
ATOM 746 C CA . GLU A 1 95 ? 9.900 7.647 -9.661 1.00 93.44 95 GLU A CA 1
ATOM 747 C C . GLU A 1 95 ? 9.000 7.827 -8.430 1.00 93.44 95 GLU A C 1
ATOM 749 O O . GLU A 1 95 ? 8.634 8.955 -8.106 1.00 93.44 95 GLU A O 1
ATOM 754 N N . GLY A 1 96 ? 8.744 6.759 -7.666 1.00 90.50 96 GLY A N 1
ATOM 755 C CA . GLY A 1 96 ? 7.936 6.825 -6.444 1.00 90.50 96 GLY A CA 1
ATOM 756 C C . GLY A 1 96 ? 8.584 7.668 -5.346 1.00 90.50 96 GLY A C 1
ATOM 757 O O . GLY A 1 96 ? 7.920 8.460 -4.677 1.00 90.50 96 GLY A O 1
ATOM 758 N N . ILE A 1 97 ? 9.907 7.559 -5.183 1.00 91.69 97 ILE A N 1
ATOM 759 C CA . ILE A 1 97 ? 10.663 8.411 -4.253 1.00 91.69 97 ILE A CA 1
ATOM 760 C C . ILE A 1 97 ? 10.614 9.877 -4.691 1.00 91.69 97 ILE A C 1
ATOM 762 O O . ILE A 1 97 ? 10.407 10.755 -3.853 1.00 91.69 97 ILE A O 1
ATOM 766 N N . GLN A 1 98 ? 10.792 10.154 -5.984 1.00 94.81 98 GLN A N 1
ATOM 767 C CA . GLN A 1 98 ? 10.685 11.507 -6.518 1.00 94.81 98 GLN A CA 1
ATOM 768 C C . GLN A 1 98 ? 9.287 12.082 -6.272 1.00 94.81 98 GLN A C 1
ATOM 770 O O . GLN A 1 98 ? 9.184 13.194 -5.760 1.00 94.81 98 GLN A O 1
ATOM 775 N N . PHE A 1 99 ? 8.232 11.320 -6.563 1.00 94.94 99 PHE A N 1
ATOM 776 C CA . PHE A 1 99 ? 6.850 11.714 -6.302 1.00 94.94 99 PHE A CA 1
ATOM 777 C C . PHE A 1 99 ? 6.618 12.060 -4.824 1.00 94.94 99 PHE A C 1
ATOM 779 O O . PHE A 1 99 ? 6.069 13.118 -4.511 1.00 94.94 99 PHE A O 1
ATOM 786 N N . MET A 1 100 ? 7.082 11.214 -3.897 1.00 93.06 100 MET A N 1
ATOM 787 C CA . MET A 1 100 ? 6.980 11.499 -2.463 1.00 93.06 100 MET A CA 1
ATOM 788 C C . MET A 1 100 ? 7.718 12.793 -2.094 1.00 93.06 100 MET A C 1
ATOM 790 O O . MET A 1 100 ? 7.167 13.635 -1.384 1.00 93.06 100 MET A O 1
ATOM 794 N N . HIS A 1 101 ? 8.929 13.002 -2.622 1.00 94.81 101 HIS A N 1
ATOM 795 C CA . HIS A 1 101 ? 9.711 14.212 -2.364 1.00 94.81 101 HIS A CA 1
ATOM 796 C C . HIS A 1 101 ? 9.063 15.484 -2.932 1.00 94.81 101 HIS A C 1
ATOM 798 O O . HIS A 1 101 ? 9.101 16.522 -2.270 1.00 94.81 101 HIS A O 1
ATOM 804 N N . GLU A 1 102 ? 8.441 15.416 -4.112 1.00 96.06 102 GLU A N 1
ATOM 805 C CA . GLU A 1 102 ? 7.663 16.520 -4.697 1.00 96.06 102 GLU A CA 1
ATOM 806 C C . GLU A 1 102 ? 6.465 16.906 -3.815 1.00 96.06 102 GLU A C 1
ATOM 808 O O . GLU A 1 102 ? 6.088 18.075 -3.759 1.00 96.06 102 GLU A O 1
ATOM 813 N N . ASN A 1 103 ? 5.923 15.945 -3.062 1.00 94.31 103 ASN A N 1
ATOM 814 C CA . ASN A 1 103 ? 4.837 16.141 -2.102 1.00 94.31 103 ASN A CA 1
ATOM 815 C C . ASN A 1 103 ? 5.329 16.323 -0.651 1.00 94.31 103 ASN A C 1
ATOM 817 O O . ASN A 1 103 ? 4.551 16.178 0.290 1.00 94.31 103 ASN A O 1
ATOM 821 N N . PHE A 1 104 ? 6.611 16.661 -0.457 1.00 93.50 104 PHE A N 1
ATOM 822 C CA . PHE A 1 104 ? 7.242 16.920 0.847 1.00 93.50 104 PHE A CA 1
ATOM 823 C C . PHE A 1 104 ? 7.210 15.741 1.835 1.00 93.50 104 PHE A C 1
ATOM 825 O O . PHE A 1 104 ? 7.347 15.929 3.046 1.00 93.50 104 PHE A O 1
ATOM 832 N N . VAL A 1 105 ? 7.096 14.514 1.326 1.00 91.12 105 VAL A N 1
ATOM 833 C CA . VAL A 1 105 ? 7.152 13.279 2.111 1.00 91.12 105 VAL A CA 1
ATOM 834 C C . VAL A 1 105 ? 8.506 12.611 1.910 1.00 91.12 105 VAL A C 1
ATOM 836 O O . VAL A 1 105 ? 8.908 12.300 0.795 1.00 91.12 105 VAL A O 1
ATOM 839 N N . ALA A 1 106 ? 9.221 12.347 3.002 1.00 89.38 106 ALA A N 1
ATOM 840 C CA . ALA A 1 106 ? 10.426 11.525 2.971 1.00 89.38 106 ALA A CA 1
ATOM 841 C C . ALA A 1 106 ? 10.088 10.099 3.428 1.00 89.38 106 ALA A C 1
ATOM 843 O O . ALA A 1 106 ? 9.712 9.901 4.582 1.00 89.38 106 ALA A O 1
ATOM 844 N N . HIS A 1 107 ? 10.301 9.101 2.565 1.00 85.00 107 HIS A N 1
ATOM 845 C CA . HIS A 1 107 ? 10.012 7.693 2.878 1.00 85.00 107 HIS A CA 1
ATOM 846 C C . HIS A 1 107 ? 10.844 7.156 4.062 1.00 85.00 107 HIS A C 1
ATOM 848 O O . HIS A 1 107 ? 10.375 6.366 4.874 1.00 85.00 107 HIS A O 1
ATOM 854 N N . ARG A 1 108 ? 12.108 7.600 4.192 1.00 81.69 108 ARG A N 1
ATOM 855 C CA . ARG A 1 108 ? 13.040 7.312 5.313 1.00 81.69 108 ARG A CA 1
ATOM 856 C C . ARG A 1 108 ? 13.376 5.838 5.584 1.00 81.69 108 ARG A C 1
ATOM 858 O O . ARG A 1 108 ? 14.254 5.572 6.404 1.00 81.69 108 ARG A O 1
ATOM 865 N N . ASN A 1 109 ? 12.749 4.886 4.896 1.00 78.88 109 ASN A N 1
ATOM 866 C CA . ASN A 1 109 ? 12.975 3.459 5.108 1.00 78.88 109 ASN A CA 1
ATOM 867 C C . ASN A 1 109 ? 13.013 2.661 3.793 1.00 78.88 109 ASN A C 1
ATOM 869 O O . ASN A 1 109 ? 12.413 1.594 3.705 1.00 78.88 109 ASN A O 1
ATOM 873 N N . CYS A 1 110 ? 13.712 3.158 2.762 1.00 75.69 110 CYS A N 1
ATOM 874 C CA . CYS A 1 110 ? 13.857 2.492 1.455 1.00 75.69 110 CYS A CA 1
ATOM 875 C C . CYS A 1 110 ? 14.751 1.241 1.557 1.00 75.69 110 CYS A C 1
ATOM 877 O O . CYS A 1 110 ? 15.894 1.224 1.106 1.00 75.69 110 CYS A O 1
ATOM 879 N N . ARG A 1 111 ? 14.258 0.203 2.231 1.00 74.94 111 ARG A N 1
ATOM 880 C CA . ARG A 1 111 ? 14.913 -1.097 2.387 1.00 74.94 111 ARG A CA 1
ATOM 881 C C . ARG A 1 111 ? 14.203 -2.105 1.500 1.00 74.94 111 ARG A C 1
ATOM 883 O O . ARG A 1 111 ? 12.992 -2.025 1.345 1.00 74.94 111 ARG A O 1
ATOM 890 N N . ARG A 1 112 ? 14.938 -3.115 1.025 1.00 68.00 112 ARG A N 1
ATOM 891 C CA . ARG A 1 112 ? 14.399 -4.207 0.193 1.00 68.00 112 ARG A CA 1
ATOM 892 C C . ARG A 1 112 ? 13.098 -4.811 0.740 1.00 68.00 112 ARG A C 1
ATOM 894 O O . ARG A 1 112 ? 12.203 -5.106 -0.027 1.00 68.00 112 ARG A O 1
ATOM 901 N N . LEU A 1 113 ? 12.982 -4.951 2.062 1.00 67.88 113 LEU A N 1
ATOM 902 C CA . LEU A 1 113 ? 11.813 -5.548 2.729 1.00 67.88 113 LEU A CA 1
ATOM 903 C C . LEU A 1 113 ? 10.546 -4.674 2.721 1.00 67.88 113 LEU A C 1
ATOM 905 O O . LEU A 1 113 ? 9.483 -5.165 3.100 1.00 67.88 113 LEU A O 1
ATOM 909 N N . ASN A 1 114 ? 10.680 -3.399 2.348 1.00 75.00 114 ASN A N 1
ATOM 910 C CA . ASN A 1 114 ? 9.583 -2.438 2.222 1.00 75.00 114 ASN A CA 1
ATOM 911 C C . ASN A 1 114 ? 9.243 -2.142 0.762 1.00 75.00 114 ASN A C 1
ATOM 913 O O . ASN A 1 114 ? 8.383 -1.307 0.509 1.00 75.00 114 ASN A O 1
ATOM 917 N N . VAL A 1 115 ? 9.935 -2.801 -0.168 1.00 76.19 115 VAL A N 1
ATOM 918 C CA . VAL A 1 115 ? 9.494 -2.900 -1.549 1.00 76.19 115 VAL A CA 1
ATOM 919 C C . VAL A 1 115 ? 8.586 -4.118 -1.618 1.00 76.19 115 VAL A C 1
ATOM 921 O O . VAL A 1 115 ? 8.939 -5.194 -1.126 1.00 76.19 115 VAL A O 1
ATOM 924 N N . VAL A 1 116 ? 7.399 -3.933 -2.169 1.00 76.25 116 VAL A N 1
ATOM 925 C CA . VAL A 1 116 ? 6.396 -4.982 -2.327 1.00 76.25 116 VAL A CA 1
ATOM 926 C C . VAL A 1 116 ? 5.867 -4.984 -3.749 1.00 76.25 116 VAL A C 1
ATOM 928 O O . VAL A 1 116 ? 5.917 -3.978 -4.452 1.00 76.25 116 VAL A O 1
ATOM 931 N N . LEU A 1 117 ? 5.380 -6.140 -4.167 1.00 76.00 117 LEU A N 1
ATOM 932 C CA . LEU A 1 117 ? 4.962 -6.413 -5.531 1.00 76.00 117 LEU A CA 1
ATOM 933 C C . LEU A 1 117 ? 3.459 -6.669 -5.563 1.00 76.00 117 LEU A C 1
ATOM 935 O O . LEU A 1 117 ? 2.947 -7.419 -4.728 1.00 76.00 117 LEU A O 1
ATOM 939 N N . ASP A 1 118 ? 2.762 -6.078 -6.531 1.00 74.31 118 ASP A N 1
ATOM 940 C CA . ASP A 1 118 ? 1.368 -6.425 -6.796 1.00 74.31 118 ASP A CA 1
ATOM 941 C C . ASP A 1 118 ? 1.310 -7.738 -7.605 1.00 74.31 118 ASP A C 1
ATOM 943 O O . ASP A 1 118 ? 1.786 -7.785 -8.744 1.00 74.31 118 ASP A O 1
ATOM 947 N N . PRO A 1 119 ? 0.762 -8.835 -7.044 1.00 68.50 119 PRO A N 1
ATOM 948 C CA . PRO A 1 119 ? 0.656 -10.104 -7.754 1.00 68.50 119 PRO A CA 1
ATOM 949 C C . PRO A 1 119 ? -0.376 -10.113 -8.878 1.00 68.50 119 PRO A C 1
ATOM 951 O O . PRO A 1 119 ? -0.380 -11.069 -9.650 1.00 68.50 119 PRO A O 1
ATOM 954 N N . SER A 1 120 ? -1.276 -9.130 -8.948 1.00 66.00 120 SER A N 1
ATOM 955 C CA . SER A 1 120 ? -2.503 -9.219 -9.749 1.00 66.00 120 SER A CA 1
ATOM 956 C C . SER A 1 120 ? -2.235 -9.460 -11.236 1.00 66.00 120 SER A C 1
ATOM 958 O O . SER A 1 120 ? -2.984 -10.188 -11.887 1.00 66.00 120 SER A O 1
ATOM 960 N N . GLU A 1 121 ? -1.143 -8.907 -11.769 1.00 64.88 121 GLU A N 1
ATOM 961 C CA . GLU A 1 121 ? -0.746 -9.114 -13.168 1.00 64.88 121 GLU A CA 1
ATOM 962 C C . GLU A 1 121 ? 0.083 -10.386 -13.386 1.00 64.88 121 GLU A C 1
ATOM 964 O O . GLU A 1 121 ? 0.008 -11.001 -14.448 1.00 64.88 121 GLU A O 1
ATOM 969 N N . LEU A 1 122 ? 0.859 -10.804 -12.382 1.00 64.38 122 LEU A N 1
ATOM 970 C CA . LEU A 1 122 ? 1.713 -11.995 -12.458 1.00 64.38 122 LEU A CA 1
ATOM 971 C C . LEU A 1 122 ? 0.918 -13.290 -12.269 1.00 64.38 122 LEU A C 1
ATOM 973 O O . LEU A 1 122 ? 1.233 -14.319 -12.867 1.00 64.38 122 LEU A O 1
ATOM 977 N N . TYR A 1 123 ? -0.126 -13.236 -11.447 1.00 66.00 123 TYR A N 1
ATOM 978 C CA . TYR A 1 123 ? -0.978 -14.363 -11.097 1.00 66.00 123 TYR A CA 1
ATOM 979 C C . TYR A 1 123 ? -2.445 -13.997 -11.343 1.00 66.00 123 TYR A C 1
ATOM 981 O O . TYR A 1 123 ? -3.199 -13.789 -10.392 1.00 66.00 123 TYR A O 1
ATOM 989 N N . PRO A 1 124 ? -2.893 -13.964 -12.612 1.00 61.62 124 PRO A N 1
ATOM 990 C CA . PRO A 1 124 ? -4.262 -13.571 -12.959 1.00 61.62 124 PRO A CA 1
ATOM 991 C C . PRO A 1 124 ? -5.332 -14.516 -12.385 1.00 61.62 124 PRO A C 1
ATOM 993 O O . PRO A 1 124 ? -6.497 -14.143 -12.278 1.00 61.62 124 PRO A O 1
ATOM 996 N N . TYR A 1 125 ? -4.944 -15.734 -11.991 1.00 61.38 125 TYR A N 1
ATOM 997 C CA . TYR A 1 125 ? -5.808 -16.719 -11.327 1.00 61.38 125 TYR A CA 1
ATOM 998 C C . TYR A 1 125 ? -5.709 -16.680 -9.792 1.00 61.38 125 TYR A C 1
ATOM 1000 O O . TYR A 1 125 ? -6.306 -17.514 -9.114 1.00 61.38 125 TYR A O 1
ATOM 1008 N N . GLY A 1 126 ? -4.978 -15.703 -9.251 1.00 60.56 126 GLY A N 1
ATOM 1009 C CA . GLY A 1 126 ? -4.801 -15.457 -7.828 1.00 60.56 126 GLY A CA 1
ATOM 1010 C C . GLY A 1 126 ? -3.611 -16.184 -7.195 1.00 60.56 126 GLY A C 1
ATOM 1011 O O . GLY A 1 126 ? -2.999 -17.095 -7.758 1.00 60.56 126 GLY A O 1
ATOM 1012 N N . THR A 1 127 ? -3.291 -15.751 -5.979 1.00 61.12 127 THR A N 1
ATOM 1013 C CA . THR A 1 127 ? -2.193 -16.263 -5.156 1.00 61.12 127 THR A CA 1
ATOM 1014 C C . THR A 1 127 ? -2.712 -16.984 -3.919 1.00 61.12 127 THR A C 1
ATOM 1016 O O . THR A 1 127 ? -3.819 -16.723 -3.436 1.00 61.12 127 THR A O 1
ATOM 1019 N N . HIS A 1 128 ? -1.927 -17.930 -3.406 1.00 58.94 128 HIS A N 1
ATOM 1020 C CA . HIS A 1 128 ? -2.316 -18.721 -2.247 1.00 58.94 128 HIS A CA 1
ATOM 1021 C C . HIS A 1 128 ? -2.392 -17.830 -0.984 1.00 58.94 128 HIS A C 1
ATOM 1023 O O . HIS A 1 128 ? -1.402 -17.182 -0.636 1.00 58.94 128 HIS A O 1
ATOM 1029 N N . PRO A 1 129 ? -3.504 -17.827 -0.217 1.00 50.91 129 PRO A N 1
ATOM 1030 C CA . PRO A 1 129 ? -3.687 -16.917 0.923 1.00 50.91 129 PRO A CA 1
ATOM 1031 C C . PRO A 1 129 ? -2.627 -17.045 2.028 1.00 50.91 129 PRO A C 1
ATOM 1033 O O . PRO A 1 129 ? -2.332 -16.076 2.720 1.00 50.91 129 PRO A O 1
ATOM 1036 N N . GLY A 1 130 ? -2.043 -18.234 2.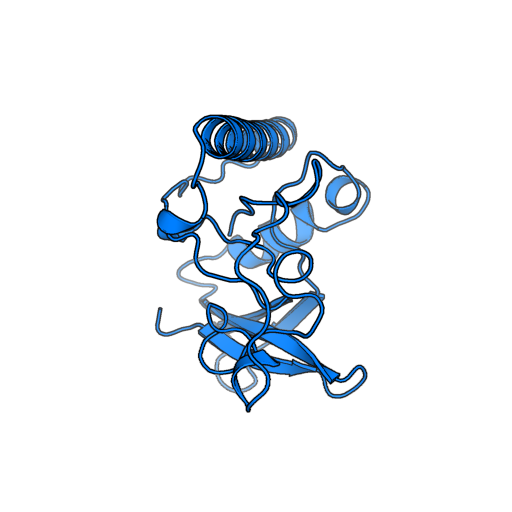209 1.00 55.88 130 GLY A N 1
ATOM 1037 C CA . GLY A 1 130 ? -0.962 -18.485 3.176 1.00 55.88 130 GLY A CA 1
ATOM 1038 C C . GLY A 1 130 ? 0.454 -18.367 2.602 1.00 55.88 130 GLY A C 1
ATOM 1039 O O . GLY A 1 130 ? 1.424 -18.450 3.347 1.00 55.88 130 GLY A O 1
ATOM 1040 N N . ASN A 1 131 ? 0.580 -18.212 1.283 1.00 60.72 131 ASN A N 1
ATOM 1041 C CA . ASN A 1 131 ? 1.853 -18.013 0.599 1.00 60.72 131 ASN A CA 1
ATOM 1042 C C . ASN A 1 131 ? 1.589 -17.166 -0.653 1.00 60.72 131 ASN A C 1
ATOM 1044 O O . ASN A 1 131 ? 1.366 -17.732 -1.722 1.00 60.72 131 ASN A O 1
ATOM 1048 N N . PRO A 1 132 ? 1.579 -15.828 -0.526 1.00 55.62 132 PRO A N 1
ATOM 1049 C CA . PRO A 1 132 ? 1.295 -14.934 -1.644 1.00 55.62 132 PRO A CA 1
ATOM 1050 C C . PRO A 1 132 ? 2.238 -15.162 -2.830 1.00 55.62 132 PRO A C 1
ATOM 1052 O O . PRO A 1 132 ? 1.836 -14.967 -3.965 1.00 55.62 132 PRO A O 1
ATOM 1055 N N . SER A 1 133 ? 3.452 -15.659 -2.579 1.00 54.34 133 SER A N 1
ATOM 1056 C CA . SER A 1 133 ? 4.435 -16.017 -3.605 1.00 54.34 133 SER A CA 1
ATOM 1057 C C . SER A 1 133 ? 4.163 -17.366 -4.297 1.00 54.34 133 SER A C 1
ATOM 1059 O O . SER A 1 133 ? 4.947 -17.777 -5.150 1.00 54.34 133 SER A O 1
ATOM 1061 N N . ALA A 1 134 ? 3.089 -18.081 -3.940 1.00 51.41 134 ALA A N 1
ATOM 1062 C CA . ALA A 1 134 ? 2.664 -19.327 -4.574 1.00 51.41 134 ALA A CA 1
ATOM 1063 C C . ALA A 1 134 ? 1.386 -19.135 -5.407 1.00 51.41 134 ALA A C 1
ATOM 1065 O O . ALA A 1 134 ? 0.399 -18.555 -4.954 1.00 51.41 134 ALA A O 1
ATOM 1066 N N . ASN A 1 135 ? 1.402 -19.677 -6.624 1.00 51.50 135 ASN A N 1
ATOM 1067 C CA . ASN A 1 135 ? 0.286 -19.648 -7.569 1.00 51.50 135 ASN A CA 1
ATOM 1068 C C . ASN A 1 135 ? -0.832 -20.625 -7.152 1.00 51.50 135 ASN A C 1
ATOM 1070 O O . ASN A 1 135 ? -0.543 -21.785 -6.851 1.00 51.50 135 ASN A O 1
ATOM 1074 N N . LEU A 1 136 ? -2.099 -20.193 -7.207 1.00 49.88 136 LEU A N 1
ATOM 1075 C CA . LEU A 1 136 ? -3.272 -21.062 -6.999 1.00 49.88 136 LEU A CA 1
ATOM 1076 C C . LEU A 1 136 ? -3.435 -22.143 -8.086 1.00 49.88 136 LEU A C 1
ATOM 1078 O O . LEU A 1 136 ? -4.115 -23.139 -7.870 1.00 49.88 136 LEU A O 1
ATOM 1082 N N . ALA A 1 137 ? -2.779 -22.009 -9.243 1.00 48.16 137 ALA A N 1
ATOM 1083 C CA . ALA A 1 137 ? -2.817 -23.015 -10.311 1.00 48.16 137 ALA A CA 1
ATOM 1084 C C . ALA A 1 137 ? -2.089 -24.339 -9.972 1.00 48.16 137 ALA A C 1
ATOM 1086 O O . ALA A 1 137 ? -2.174 -25.301 -10.740 1.00 48.16 137 ALA A O 1
ATOM 1087 N N . ASN A 1 138 ? -1.391 -24.425 -8.832 1.00 43.34 138 ASN A N 1
ATOM 1088 C CA . ASN A 1 138 ? -0.663 -25.632 -8.418 1.00 43.34 138 ASN A CA 1
ATOM 1089 C C . ASN A 1 138 ? -1.537 -26.742 -7.800 1.00 43.34 138 ASN A C 1
ATOM 1091 O O . ASN A 1 138 ? -1.001 -27.761 -7.366 1.00 43.34 138 ASN A O 1
ATOM 1095 N N . ASP A 1 139 ? -2.863 -26.620 -7.870 1.00 39.19 139 ASP A N 1
ATOM 1096 C CA . ASP A 1 139 ? -3.806 -27.645 -7.403 1.00 39.19 139 ASP A CA 1
ATOM 1097 C C . ASP A 1 139 ? -4.098 -28.743 -8.456 1.00 39.19 139 ASP A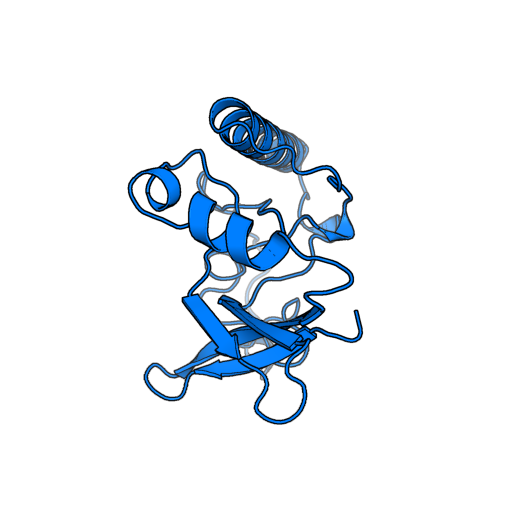 C 1
ATOM 1099 O O . ASP A 1 139 ? -4.960 -29.595 -8.239 1.00 39.19 139 ASP A O 1
ATOM 1103 N N . GLY A 1 140 ? -3.365 -28.786 -9.583 1.00 31.84 140 GLY A N 1
ATOM 1104 C CA . GLY A 1 140 ? -3.337 -29.989 -10.433 1.00 31.84 140 GLY A CA 1
ATOM 1105 C C . GLY A 1 140 ? -3.254 -29.839 -11.955 1.00 31.84 140 GLY A C 1
ATOM 1106 O O . GLY A 1 140 ? -3.405 -30.850 -12.636 1.00 31.84 140 GLY A O 1
ATOM 1107 N N . LEU A 1 141 ? -2.993 -28.660 -12.531 1.00 31.88 141 LEU A N 1
ATOM 1108 C CA . LEU A 1 141 ? -2.803 -28.518 -13.986 1.00 31.88 141 LEU A CA 1
ATOM 1109 C C . LEU A 1 141 ? -1.591 -27.633 -14.304 1.00 31.88 141 LEU A C 1
ATOM 1111 O O . LEU A 1 141 ? -1.705 -26.446 -14.591 1.00 31.88 141 LEU A O 1
ATOM 1115 N N . ALA A 1 142 ? -0.407 -28.245 -14.278 1.00 38.12 142 ALA A N 1
ATOM 1116 C CA . ALA A 1 142 ? 0.806 -27.646 -14.816 1.00 38.12 142 ALA A CA 1
ATOM 1117 C C . ALA A 1 142 ? 0.784 -27.680 -16.355 1.00 38.12 142 ALA A C 1
ATOM 1119 O O . ALA A 1 142 ? 0.823 -28.760 -16.939 1.00 38.12 142 ALA A O 1
ATOM 1120 N N . CYS A 1 143 ? 0.759 -26.504 -16.986 1.00 30.12 143 CYS A N 1
ATOM 1121 C CA . CYS A 1 143 ? 1.329 -26.152 -18.299 1.00 30.12 143 CYS A CA 1
ATOM 1122 C C . CYS A 1 143 ? 1.353 -24.604 -18.330 1.00 30.12 143 CYS A C 1
ATOM 1124 O O . CYS A 1 143 ? 0.319 -23.991 -18.104 1.00 30.12 143 CYS A O 1
ATOM 1126 N N . SER A 1 144 ? 2.465 -23.886 -18.507 1.00 33.19 144 SER A N 1
ATOM 1127 C CA . SER A 1 144 ? 3.577 -24.139 -19.427 1.00 33.19 144 SER A CA 1
ATOM 1128 C C . SER A 1 144 ? 4.897 -23.504 -18.947 1.00 33.19 144 SER A C 1
ATOM 1130 O O . SER A 1 144 ? 4.870 -22.455 -18.303 1.00 33.19 144 SER A O 1
ATOM 1132 N N . PRO A 1 145 ? 6.059 -24.071 -19.325 1.00 38.78 145 PRO A N 1
ATOM 1133 C CA . PRO A 1 145 ? 7.344 -23.385 -19.286 1.00 38.78 145 PRO A CA 1
ATOM 1134 C C . PRO A 1 145 ? 7.379 -22.369 -20.433 1.00 38.78 145 PRO A C 1
ATOM 1136 O O . PRO A 1 145 ? 7.474 -22.725 -21.606 1.00 38.78 145 PRO A O 1
ATOM 1139 N N . GLY A 1 146 ? 7.225 -21.099 -20.094 1.00 33.78 146 GLY A N 1
ATOM 1140 C CA . GLY A 1 146 ? 7.168 -20.013 -21.062 1.00 33.78 146 GLY A CA 1
ATOM 1141 C C . GLY A 1 146 ? 6.689 -18.761 -20.361 1.00 33.78 146 GLY A C 1
ATOM 1142 O O . GLY A 1 146 ? 5.555 -18.344 -20.571 1.00 33.78 146 GLY A O 1
ATOM 1143 N N . GLY A 1 147 ? 7.527 -18.230 -19.467 1.00 37.28 147 GLY A N 1
ATOM 1144 C CA . GLY A 1 147 ? 7.277 -16.952 -18.815 1.00 37.28 147 GLY A CA 1
ATOM 1145 C C . GLY A 1 147 ? 7.146 -15.878 -19.885 1.00 37.28 147 GLY A C 1
ATOM 1146 O O . GLY A 1 147 ? 8.129 -15.471 -20.496 1.00 37.28 147 GLY A O 1
ATOM 1147 N N . SER A 1 148 ? 5.916 -15.469 -20.171 1.00 37.06 148 SER A N 1
ATOM 1148 C CA . SER A 1 148 ? 5.679 -14.196 -20.827 1.00 37.06 148 SER A CA 1
ATOM 1149 C C . SER A 1 148 ? 6.154 -13.110 -19.871 1.00 37.06 148 SER A C 1
ATOM 1151 O O . SER A 1 148 ? 5.741 -13.119 -18.711 1.00 37.06 148 SER A O 1
ATOM 1153 N N . ASN A 1 149 ? 7.013 -12.211 -20.360 1.00 39.47 149 ASN A N 1
ATOM 1154 C CA . ASN A 1 149 ? 7.442 -11.018 -19.631 1.00 39.47 149 ASN A CA 1
ATOM 1155 C C . ASN A 1 149 ? 6.241 -10.368 -18.926 1.00 39.47 149 ASN A C 1
ATOM 1157 O O . ASN A 1 149 ? 5.182 -10.260 -19.563 1.00 39.47 149 ASN A O 1
ATOM 1161 N N . PRO A 1 150 ? 6.391 -9.890 -17.677 1.00 40.69 150 PRO A N 1
ATOM 1162 C CA . PRO A 1 150 ? 5.401 -8.982 -17.120 1.00 40.69 150 PRO A CA 1
ATOM 1163 C C . PRO A 1 150 ? 5.208 -7.824 -18.114 1.00 40.69 150 PRO A C 1
ATOM 1165 O O . PRO A 1 150 ? 6.198 -7.314 -18.661 1.00 40.69 150 PRO A O 1
ATOM 1168 N N . PRO A 1 151 ? 3.960 -7.460 -18.456 1.00 37.59 151 PRO A N 1
ATOM 1169 C CA . PRO A 1 151 ? 3.713 -6.373 -19.388 1.00 37.59 151 PRO A CA 1
ATOM 1170 C C . PRO A 1 151 ? 4.418 -5.099 -18.906 1.00 37.59 151 PRO A C 1
ATOM 1172 O O . PRO A 1 151 ? 4.559 -4.846 -17.712 1.00 37.59 151 PRO A O 1
ATOM 1175 N N . SER A 1 152 ? 4.881 -4.286 -19.856 1.00 35.25 152 SER A N 1
ATOM 1176 C CA . SER A 1 152 ? 5.435 -2.954 -19.595 1.00 35.25 152 SER A CA 1
ATOM 1177 C C . SER A 1 152 ? 4.362 -2.091 -18.919 1.00 35.25 152 SER A C 1
ATOM 1179 O O . SER A 1 152 ? 3.570 -1.450 -19.606 1.00 35.25 152 SER A O 1
ATOM 1181 N N . GLY A 1 153 ? 4.305 -2.130 -17.590 1.00 35.88 153 GLY A N 1
ATOM 1182 C CA . GLY A 1 153 ? 3.225 -1.553 -16.790 1.00 35.88 153 GLY A CA 1
ATOM 1183 C C . GLY A 1 153 ? 3.034 -2.225 -15.429 1.00 35.88 153 GLY A C 1
ATOM 1184 O O . GLY A 1 153 ? 2.457 -1.602 -14.546 1.00 35.88 153 GLY A O 1
ATOM 1185 N N . THR A 1 154 ? 3.569 -3.435 -15.223 1.00 48.66 154 THR A N 1
ATOM 1186 C CA . THR A 1 154 ? 3.508 -4.101 -13.918 1.00 48.66 154 THR A CA 1
ATOM 1187 C C . THR A 1 154 ? 4.246 -3.279 -12.869 1.00 48.66 154 THR A C 1
ATOM 1189 O O . THR A 1 154 ? 5.455 -3.047 -12.991 1.00 48.66 154 THR A O 1
ATOM 1192 N N . THR A 1 155 ? 3.535 -2.848 -11.828 1.00 52.12 155 THR A N 1
ATOM 1193 C CA . THR A 1 155 ? 4.155 -2.185 -10.682 1.00 52.12 155 THR A CA 1
ATOM 1194 C C . THR A 1 155 ? 4.943 -3.214 -9.874 1.00 52.12 155 THR A C 1
ATOM 1196 O O . THR A 1 155 ? 4.399 -3.979 -9.078 1.00 52.12 155 THR A O 1
ATOM 1199 N N . LEU A 1 156 ? 6.249 -3.258 -10.126 1.00 55.22 156 LEU A N 1
ATOM 1200 C CA . LEU A 1 156 ? 7.207 -4.179 -9.528 1.00 55.22 156 LEU A CA 1
ATOM 1201 C C . LEU A 1 156 ? 7.631 -3.751 -8.121 1.00 55.22 156 LEU A C 1
ATOM 1203 O O . LEU A 1 156 ? 8.109 -4.584 -7.350 1.00 55.22 156 LEU A O 1
ATOM 1207 N N . ALA A 1 157 ? 7.497 -2.461 -7.808 1.00 56.72 157 ALA A N 1
ATOM 1208 C CA . ALA A 1 157 ? 8.044 -1.878 -6.597 1.00 56.72 157 ALA A CA 1
ATOM 1209 C C . ALA A 1 157 ? 7.124 -0.808 -6.005 1.00 56.72 157 ALA A C 1
ATOM 1211 O O . ALA A 1 157 ? 7.288 0.378 -6.272 1.00 56.72 157 ALA A O 1
ATOM 1212 N N . ASN A 1 158 ? 6.207 -1.238 -5.144 1.00 63.28 158 ASN A N 1
ATOM 1213 C CA . ASN A 1 158 ? 5.465 -0.339 -4.273 1.00 63.28 158 ASN A CA 1
ATOM 1214 C C . ASN A 1 158 ? 6.149 -0.193 -2.913 1.00 63.28 158 ASN A C 1
ATOM 1216 O O . ASN A 1 158 ? 6.799 -1.123 -2.428 1.00 63.28 158 ASN A O 1
ATOM 1220 N N . PHE A 1 159 ? 5.971 0.967 -2.291 1.00 68.38 159 PHE A N 1
ATOM 1221 C CA . PHE A 1 159 ? 6.529 1.293 -0.983 1.00 68.38 159 PHE A CA 1
ATOM 1222 C C . PHE A 1 159 ? 5.487 1.248 0.134 1.00 68.38 159 PHE A C 1
ATOM 1224 O O . PHE A 1 159 ? 4.368 1.735 -0.036 1.00 68.38 159 PHE A O 1
ATOM 1231 N N . TRP A 1 160 ? 5.904 0.697 1.278 1.00 57.66 160 TRP A N 1
ATOM 1232 C CA . TRP A 1 160 ? 5.210 0.799 2.568 1.00 57.66 160 TRP A CA 1
ATOM 1233 C C . TRP A 1 160 ? 5.408 2.142 3.262 1.00 57.66 160 TRP A C 1
ATOM 1235 O O . TRP A 1 160 ? 6.572 2.591 3.341 1.00 57.66 160 TRP A O 1
#

Organism: NCBI:txid230809